Protein AF-A0A6C1U1T9-F1 (afdb_monomer_lite)

Structure (mmCIF, N/CA/C/O backbone):
data_AF-A0A6C1U1T9-F1
#
_entry.id   AF-A0A6C1U1T9-F1
#
loop_
_atom_site.group_PDB
_atom_site.id
_atom_site.type_symbol
_atom_site.label_atom_id
_atom_site.label_alt_id
_atom_site.label_comp_id
_atom_site.label_asym_id
_atom_site.label_entity_id
_atom_site.label_seq_id
_atom_site.pdbx_PDB_ins_code
_atom_site.Cartn_x
_atom_site.Cartn_y
_atom_site.Cartn_z
_atom_site.occupancy
_atom_site.B_iso_or_equiv
_atom_site.auth_seq_id
_atom_site.auth_comp_id
_atom_site.auth_asym_id
_atom_site.auth_atom_id
_atom_site.pdbx_PDB_model_num
ATOM 1 N N . MET A 1 1 ? 7.821 -16.497 -19.665 1.00 29.67 1 MET A N 1
ATOM 2 C CA . MET A 1 1 ? 7.344 -15.246 -20.289 1.00 29.67 1 MET A CA 1
ATOM 3 C C . MET A 1 1 ? 7.229 -14.218 -19.178 1.00 29.67 1 MET A C 1
ATOM 5 O O . MET A 1 1 ? 6.329 -14.334 -18.359 1.00 29.67 1 MET A O 1
ATOM 9 N N . ASN A 1 2 ? 8.198 -13.306 -19.062 1.00 34.34 2 ASN A N 1
ATOM 10 C CA . ASN A 1 2 ? 8.168 -12.255 -18.043 1.00 34.34 2 ASN A CA 1
ATOM 11 C C . ASN A 1 2 ? 7.200 -11.176 -18.521 1.00 34.34 2 ASN A C 1
ATOM 13 O O . ASN A 1 2 ? 7.616 -10.221 -19.170 1.00 34.34 2 ASN A O 1
ATOM 17 N N . SER A 1 3 ? 5.905 -11.368 -18.269 1.00 43.03 3 SER A N 1
ATOM 18 C CA . SER A 1 3 ? 4.937 -10.284 -18.389 1.00 43.03 3 SER A CA 1
ATOM 19 C C . SER A 1 3 ? 5.445 -9.150 -17.511 1.00 43.03 3 SER A C 1
ATOM 21 O O . SER A 1 3 ? 5.634 -9.347 -16.308 1.00 43.03 3 SER A O 1
ATOM 23 N N . SER A 1 4 ? 5.744 -8.005 -18.118 1.00 54.88 4 SER A N 1
ATOM 24 C CA . SER A 1 4 ? 6.143 -6.781 -17.432 1.00 54.88 4 SER A CA 1
ATOM 25 C C . SER A 1 4 ? 4.980 -6.320 -16.554 1.00 54.88 4 SER A C 1
ATOM 27 O O . SER A 1 4 ? 4.202 -5.459 -16.949 1.00 54.88 4 SER A O 1
ATOM 29 N N . ASN A 1 5 ? 4.795 -6.961 -15.399 1.00 69.19 5 ASN A N 1
ATOM 30 C CA . ASN A 1 5 ? 3.745 -6.609 -14.459 1.00 69.19 5 ASN A CA 1
ATOM 31 C C . ASN A 1 5 ? 4.050 -5.202 -13.967 1.00 69.19 5 ASN A C 1
ATOM 33 O O . ASN A 1 5 ? 5.050 -4.987 -13.283 1.00 69.19 5 ASN A O 1
ATOM 37 N N . ILE A 1 6 ? 3.195 -4.260 -14.352 1.00 80.56 6 ILE A N 1
ATOM 38 C CA . ILE A 1 6 ? 3.263 -2.897 -13.857 1.00 80.56 6 ILE A CA 1
ATOM 39 C C . ILE A 1 6 ? 2.672 -2.920 -12.449 1.00 80.56 6 ILE A C 1
ATOM 41 O O . ILE A 1 6 ? 1.489 -3.227 -12.262 1.00 80.56 6 ILE A O 1
ATOM 45 N N . ILE A 1 7 ? 3.529 -2.666 -11.464 1.00 80.56 7 ILE A N 1
ATOM 46 C CA . ILE A 1 7 ? 3.191 -2.699 -10.042 1.00 80.56 7 ILE A CA 1
ATOM 47 C C . ILE A 1 7 ? 3.392 -1.306 -9.467 1.00 80.56 7 ILE A C 1
ATOM 49 O O . ILE A 1 7 ? 4.393 -0.651 -9.763 1.00 80.56 7 ILE A O 1
ATOM 53 N N . ALA A 1 8 ? 2.459 -0.881 -8.621 1.00 85.50 8 ALA A N 1
ATOM 54 C CA . ALA A 1 8 ? 2.629 0.309 -7.804 1.00 85.50 8 ALA A CA 1
ATOM 55 C C . ALA A 1 8 ? 3.029 -0.062 -6.370 1.00 85.50 8 ALA A C 1
ATOM 57 O O . ALA A 1 8 ? 2.406 -0.926 -5.757 1.00 85.50 8 ALA A O 1
ATOM 58 N N . GLY A 1 9 ? 4.055 0.589 -5.833 1.00 84.19 9 GLY A N 1
ATOM 59 C CA . GLY A 1 9 ? 4.328 0.657 -4.402 1.00 84.19 9 GLY A CA 1
ATOM 60 C C . GLY A 1 9 ? 3.728 1.940 -3.838 1.00 84.19 9 GLY A C 1
ATOM 61 O O . GLY A 1 9 ? 3.882 2.997 -4.445 1.00 84.19 9 GLY A O 1
ATOM 62 N N . ILE A 1 10 ? 3.033 1.850 -2.710 1.00 83.94 10 ILE A N 1
ATOM 63 C CA . ILE A 1 10 ? 2.474 2.997 -1.999 1.00 83.94 10 ILE A CA 1
ATOM 64 C C . ILE A 1 10 ? 3.074 3.013 -0.599 1.00 83.94 10 ILE A C 1
ATOM 66 O O . ILE A 1 10 ? 2.788 2.119 0.206 1.00 83.94 10 ILE A O 1
ATOM 70 N N . ASP A 1 11 ? 3.874 4.035 -0.312 1.00 81.88 11 ASP A N 1
ATOM 71 C CA . ASP A 1 11 ? 4.209 4.371 1.066 1.00 81.88 11 ASP A CA 1
ATOM 72 C C . ASP A 1 11 ? 3.078 5.222 1.648 1.00 81.88 11 ASP A C 1
ATOM 74 O O . ASP A 1 11 ? 2.583 6.173 1.034 1.00 81.88 11 ASP A O 1
ATOM 78 N N . VAL A 1 12 ? 2.598 4.811 2.817 1.00 79.50 12 VAL A N 1
ATOM 79 C CA . VAL A 1 12 ? 1.421 5.398 3.446 1.00 79.50 12 VAL A CA 1
ATOM 80 C C . VAL A 1 12 ? 1.860 6.177 4.666 1.00 79.50 12 VAL A C 1
ATOM 82 O O . VAL A 1 12 ? 2.330 5.612 5.650 1.00 79.50 12 VAL A O 1
ATOM 85 N N . SER A 1 13 ? 1.598 7.476 4.667 1.00 78.69 13 SER A N 1
ATOM 86 C CA . SER A 1 13 ? 1.743 8.317 5.847 1.00 78.69 13 SER A CA 1
ATOM 87 C C . SER A 1 13 ? 0.382 8.834 6.322 1.00 78.69 13 SER A C 1
ATOM 89 O O . SER A 1 13 ? -0.663 8.640 5.693 1.00 78.69 13 SER A O 1
ATOM 91 N N . LYS A 1 14 ? 0.377 9.514 7.474 1.00 76.94 14 LYS A N 1
ATOM 92 C CA . LYS A 1 14 ? -0.850 10.066 8.064 1.00 76.94 14 LYS A CA 1
ATOM 93 C C . LYS A 1 14 ? -1.581 11.028 7.117 1.00 76.94 14 LYS A C 1
ATOM 95 O O . LYS A 1 14 ? -2.803 11.079 7.154 1.00 76.94 14 LYS A O 1
ATOM 100 N N . SER A 1 15 ? -0.849 11.805 6.319 1.00 80.25 15 SER A N 1
ATOM 101 C CA . SER A 1 15 ? -1.418 12.842 5.448 1.00 80.25 15 SER A CA 1
ATOM 102 C C . SER A 1 15 ? -1.136 12.639 3.963 1.00 80.25 15 SER A C 1
ATOM 104 O O . SER A 1 15 ? -1.791 13.286 3.152 1.00 80.25 15 SER A O 1
ATOM 106 N N . LYS A 1 16 ? -0.197 11.764 3.592 1.00 84.25 16 LYS A N 1
ATOM 107 C CA . LYS A 1 16 ? 0.254 11.591 2.207 1.00 84.25 16 LYS A CA 1
ATOM 108 C C . LYS A 1 16 ? 0.353 10.123 1.811 1.00 84.25 16 LYS A C 1
ATOM 110 O O . LYS A 1 16 ? 0.611 9.268 2.659 1.00 84.25 16 LYS A O 1
ATOM 115 N N . LEU A 1 17 ? 0.152 9.875 0.527 1.00 83.44 17 LEU A N 1
ATOM 116 C CA . LEU A 1 17 ? 0.320 8.599 -0.149 1.00 83.44 17 LEU A CA 1
ATOM 117 C C . LEU A 1 17 ? 1.353 8.802 -1.257 1.00 83.44 17 LEU A C 1
ATOM 119 O O . LEU A 1 17 ? 1.080 9.489 -2.242 1.00 83.44 17 LEU A O 1
ATOM 123 N N . ASP A 1 18 ? 2.535 8.228 -1.075 1.00 85.50 18 ASP A N 1
ATOM 124 C CA . ASP A 1 18 ? 3.651 8.340 -2.008 1.00 85.50 18 ASP A CA 1
ATOM 125 C C . ASP A 1 18 ? 3.628 7.118 -2.934 1.00 85.50 18 ASP A C 1
ATOM 127 O O . ASP A 1 18 ? 3.873 5.988 -2.510 1.00 85.50 18 ASP A O 1
ATOM 131 N N . ILE A 1 19 ? 3.254 7.332 -4.198 1.00 87.31 19 ILE A N 1
ATOM 132 C CA . ILE A 1 19 ? 2.999 6.262 -5.167 1.00 87.31 19 ILE A CA 1
ATOM 133 C C . ILE A 1 19 ? 4.143 6.180 -6.167 1.00 87.31 19 ILE A C 1
ATOM 135 O O . ILE A 1 19 ? 4.416 7.126 -6.907 1.00 87.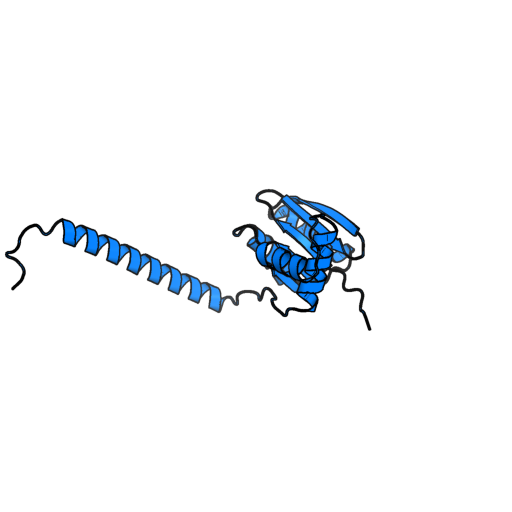31 19 ILE A O 1
ATOM 139 N N . HIS A 1 20 ? 4.752 5.004 -6.245 1.00 85.56 20 HIS A N 1
ATOM 140 C CA . HIS A 1 20 ? 5.825 4.671 -7.170 1.00 85.56 20 HIS A CA 1
ATOM 141 C C . HIS A 1 20 ? 5.384 3.555 -8.113 1.00 85.56 20 HIS A C 1
ATOM 143 O O . HIS A 1 20 ? 4.987 2.486 -7.661 1.00 85.56 20 HIS A O 1
ATOM 149 N N . ILE A 1 21 ? 5.492 3.764 -9.424 1.00 85.00 21 ILE A N 1
ATOM 150 C CA . ILE A 1 21 ? 5.126 2.774 -10.441 1.00 85.00 21 ILE A CA 1
ATOM 151 C C . ILE A 1 21 ? 6.384 2.193 -11.080 1.00 85.00 21 ILE A C 1
ATOM 153 O O . ILE A 1 21 ? 7.216 2.912 -11.633 1.00 85.00 21 ILE A O 1
ATOM 157 N N . HIS A 1 22 ? 6.487 0.868 -11.073 1.00 79.00 22 HIS A N 1
ATOM 158 C CA . HIS A 1 22 ? 7.570 0.114 -11.694 1.00 79.00 22 HIS A CA 1
ATOM 159 C C . HIS A 1 22 ? 6.999 -0.799 -12.798 1.00 79.00 22 HIS A C 1
ATOM 161 O O . HIS A 1 22 ? 5.935 -1.381 -12.585 1.00 79.00 22 HIS A O 1
ATOM 167 N N . PRO A 1 23 ? 7.637 -0.942 -13.981 1.00 74.00 23 PRO A N 1
ATOM 168 C CA . PRO A 1 23 ? 8.970 -0.474 -14.376 1.00 74.00 23 PRO A CA 1
ATOM 169 C C . PRO A 1 23 ? 9.074 0.987 -14.831 1.00 74.00 23 PRO A C 1
ATOM 171 O O . PRO A 1 23 ? 10.174 1.450 -15.098 1.00 74.00 23 PRO A O 1
ATOM 174 N N . LEU A 1 24 ? 7.957 1.710 -14.916 1.00 75.69 24 LEU A N 1
ATOM 175 C CA . LEU A 1 24 ? 7.881 3.018 -15.576 1.00 75.69 24 LEU A CA 1
ATOM 176 C C . LEU A 1 24 ? 8.608 4.165 -14.841 1.00 75.69 24 LEU A C 1
ATOM 178 O O . LEU A 1 24 ? 8.649 5.269 -15.372 1.00 75.69 24 LEU A O 1
ATOM 182 N N . GLU A 1 25 ? 9.126 3.938 -13.630 1.00 73.94 25 GLU A N 1
ATOM 183 C CA . GLU A 1 25 ? 9.761 4.940 -12.751 1.00 73.94 25 GLU A CA 1
ATOM 184 C C . GLU A 1 25 ? 8.918 6.215 -12.537 1.00 73.94 25 GLU A C 1
ATOM 186 O O . GLU A 1 25 ? 9.451 7.291 -12.268 1.00 73.94 25 GLU A O 1
ATOM 191 N N . HIS A 1 26 ? 7.588 6.104 -12.629 1.00 82.38 26 HIS A N 1
ATOM 192 C CA . HIS A 1 26 ? 6.698 7.225 -12.330 1.00 82.38 26 HIS A CA 1
ATOM 193 C C . HIS A 1 26 ? 6.517 7.356 -10.825 1.00 82.38 26 HIS A C 1
ATOM 195 O O . HIS A 1 26 ? 6.361 6.362 -10.114 1.00 82.38 26 HIS A O 1
ATOM 201 N N . TYR A 1 27 ? 6.508 8.597 -10.359 1.00 84.38 27 TYR A N 1
ATOM 202 C CA . TYR A 1 27 ? 6.334 8.938 -8.960 1.00 84.38 27 TYR A CA 1
ATOM 203 C C . TYR A 1 27 ? 5.324 10.066 -8.828 1.00 84.38 27 TYR A C 1
ATOM 205 O O . TYR A 1 27 ? 5.428 11.078 -9.528 1.00 84.38 27 TYR A O 1
ATOM 213 N N . LYS A 1 28 ? 4.353 9.899 -7.931 1.00 86.00 28 LYS A N 1
ATOM 214 C CA . LYS A 1 28 ? 3.395 10.950 -7.606 1.00 86.00 28 LYS A CA 1
ATOM 215 C C . LYS A 1 28 ? 2.948 10.838 -6.155 1.00 86.00 28 LYS A C 1
ATOM 217 O O . LYS A 1 28 ? 2.718 9.745 -5.647 1.00 86.00 28 LYS A O 1
ATOM 222 N N . ILE A 1 29 ? 2.811 11.993 -5.517 1.00 87.06 29 ILE A N 1
ATOM 223 C CA . ILE A 1 29 ? 2.347 12.124 -4.139 1.00 87.06 29 ILE A CA 1
ATOM 224 C C . ILE A 1 29 ? 0.897 12.587 -4.169 1.00 87.06 29 ILE A C 1
ATOM 226 O O . ILE A 1 29 ? 0.569 13.542 -4.875 1.00 87.06 29 ILE A O 1
ATOM 230 N N . PHE A 1 30 ? 0.057 11.936 -3.378 1.00 87.38 30 PHE A N 1
ATOM 231 C CA . PHE A 1 30 ? -1.343 12.291 -3.175 1.00 87.38 30 PHE A CA 1
ATOM 232 C C . PHE A 1 30 ? -1.622 12.530 -1.694 1.00 87.38 30 PHE A C 1
ATOM 234 O O . PHE A 1 30 ? -0.854 12.105 -0.830 1.00 87.38 30 PHE A O 1
ATOM 241 N N . GLU A 1 31 ? -2.727 13.198 -1.373 1.00 85.88 31 GLU A N 1
ATOM 242 C CA . GLU A 1 31 ? -3.173 13.296 0.014 1.00 85.88 31 GLU A CA 1
ATOM 243 C C . GLU A 1 31 ? -3.871 12.004 0.456 1.00 85.88 31 GLU A C 1
ATOM 245 O O . GLU A 1 31 ? -4.551 11.336 -0.321 1.00 85.88 31 GLU A O 1
ATOM 250 N N . ASN A 1 32 ? -3.734 11.646 1.733 1.00 81.38 32 ASN A N 1
ATOM 251 C CA . ASN A 1 32 ? -4.439 10.502 2.315 1.00 81.38 32 ASN A CA 1
ATOM 252 C C . ASN A 1 32 ? -5.869 10.893 2.732 1.00 81.38 32 ASN A C 1
ATOM 254 O O . ASN A 1 32 ? -6.212 10.911 3.916 1.00 81.38 32 ASN A O 1
ATOM 258 N N . ASN A 1 33 ? -6.692 11.281 1.758 1.00 79.19 33 ASN A N 1
ATOM 259 C CA . ASN A 1 33 ? -8.087 11.668 1.955 1.00 79.19 33 ASN A CA 1
ATOM 260 C C . ASN A 1 33 ? -8.992 10.981 0.913 1.00 79.19 33 ASN A C 1
ATOM 262 O O . ASN A 1 33 ? -8.514 10.463 -0.090 1.00 79.19 33 ASN A O 1
ATOM 266 N N . VAL A 1 34 ? -10.308 10.963 1.148 1.00 75.19 34 VAL A N 1
ATOM 267 C CA . VAL A 1 34 ? -11.264 10.269 0.260 1.00 75.19 34 VAL A CA 1
ATOM 268 C C . VAL A 1 34 ? -11.301 10.886 -1.143 1.00 75.19 34 VAL A C 1
ATOM 270 O O . VAL A 1 34 ? -11.440 10.156 -2.114 1.00 75.19 34 VAL A O 1
ATOM 273 N N . GLN A 1 35 ? -11.134 12.206 -1.259 1.00 79.88 35 GLN A N 1
ATOM 274 C CA . GLN A 1 35 ? -11.190 12.924 -2.540 1.00 79.88 35 GLN A CA 1
ATOM 275 C C . GLN A 1 35 ? -10.018 12.563 -3.459 1.00 79.88 35 GLN A C 1
ATOM 277 O O . GLN A 1 35 ? -10.189 12.425 -4.663 1.00 79.88 35 GLN A O 1
ATOM 282 N N . SER A 1 36 ? -8.837 12.349 -2.883 1.00 83.12 36 SER A N 1
ATOM 283 C CA . SER A 1 36 ? -7.617 12.031 -3.625 1.00 83.12 36 SER A CA 1
ATOM 284 C C . SER A 1 36 ? -7.578 10.572 -4.081 1.00 83.12 36 SER A C 1
ATOM 286 O O . SER A 1 36 ? -6.763 10.223 -4.928 1.00 83.12 36 SER A O 1
ATOM 288 N N . ILE A 1 37 ? -8.442 9.699 -3.548 1.00 82.56 37 ILE A N 1
ATOM 289 C CA . ILE A 1 37 ? -8.467 8.281 -3.931 1.00 82.56 37 ILE A CA 1
ATOM 290 C C . ILE A 1 37 ? -8.934 8.094 -5.373 1.00 82.56 37 ILE A C 1
ATOM 292 O O . ILE A 1 37 ? -8.377 7.246 -6.069 1.00 82.56 37 ILE A O 1
ATOM 296 N N . ASP A 1 38 ? -9.892 8.890 -5.842 1.00 85.50 38 ASP A N 1
ATOM 297 C CA . ASP A 1 38 ? -10.332 8.828 -7.239 1.00 85.50 38 ASP A CA 1
ATOM 298 C C . ASP A 1 38 ? -9.190 9.229 -8.187 1.00 85.50 38 ASP A C 1
ATOM 300 O O . ASP A 1 38 ? -8.918 8.534 -9.166 1.00 85.50 38 ASP A O 1
ATOM 304 N N . GLU A 1 39 ? -8.414 10.257 -7.827 1.00 87.75 39 GLU A N 1
ATOM 305 C CA . GLU A 1 39 ? -7.226 10.653 -8.592 1.00 87.75 39 GLU A CA 1
ATOM 306 C C . GLU A 1 39 ? -6.138 9.568 -8.599 1.00 87.75 39 GLU A C 1
ATOM 308 O O . GLU A 1 39 ? -5.440 9.383 -9.600 1.00 87.75 39 GLU A O 1
ATOM 313 N N . ILE A 1 40 ? -5.991 8.832 -7.492 1.00 87.44 40 ILE A N 1
ATOM 314 C CA . ILE A 1 40 ? -5.084 7.684 -7.401 1.00 87.44 40 ILE A CA 1
ATOM 315 C C . ILE A 1 40 ? -5.557 6.563 -8.329 1.00 87.44 40 ILE A C 1
ATOM 317 O O . ILE A 1 40 ? -4.743 5.991 -9.052 1.00 87.44 40 ILE A O 1
ATOM 321 N N . LEU A 1 41 ? -6.854 6.247 -8.338 1.00 87.69 41 LEU A N 1
ATOM 322 C CA . LEU A 1 41 ? -7.420 5.221 -9.217 1.00 87.69 41 LEU A CA 1
ATOM 323 C C . LEU A 1 41 ? -7.171 5.557 -10.688 1.00 87.69 41 LEU A C 1
ATOM 325 O O . LEU A 1 41 ? -6.719 4.692 -11.442 1.00 87.69 41 LEU A O 1
ATOM 329 N N . ASP A 1 42 ? -7.408 6.807 -11.078 1.00 89.06 42 ASP A N 1
ATOM 330 C CA . ASP A 1 42 ? -7.177 7.272 -12.443 1.00 89.06 42 ASP A CA 1
ATOM 331 C C . ASP A 1 42 ? -5.693 7.235 -12.808 1.00 89.06 42 ASP A C 1
ATOM 333 O O . ASP A 1 42 ? -5.336 6.755 -13.884 1.00 89.06 42 ASP A O 1
ATOM 337 N N . PHE A 1 43 ? -4.810 7.645 -11.895 1.00 88.94 43 PHE A N 1
ATOM 338 C CA . PHE A 1 43 ? -3.363 7.558 -12.091 1.00 88.94 43 PHE A CA 1
ATOM 339 C C . PHE A 1 43 ? -2.891 6.110 -12.285 1.00 88.94 43 PHE A C 1
ATOM 341 O O . PHE A 1 43 ? -2.127 5.816 -13.204 1.00 88.94 43 PHE A O 1
ATOM 348 N N . LEU A 1 44 ? -3.380 5.175 -11.470 1.00 88.50 44 LEU A N 1
ATOM 349 C CA . LEU A 1 44 ? -3.029 3.759 -11.585 1.00 88.50 44 LEU A CA 1
ATOM 350 C C . LEU A 1 44 ? -3.573 3.132 -12.879 1.00 88.50 44 LEU A C 1
ATOM 352 O O . LEU A 1 44 ? -2.864 2.359 -13.528 1.00 88.50 44 LEU A O 1
ATOM 356 N N . ARG A 1 45 ? -4.798 3.490 -13.290 1.00 88.56 45 ARG A N 1
ATOM 357 C CA . ARG A 1 45 ? -5.401 3.039 -14.557 1.00 88.56 45 ARG A CA 1
ATOM 358 C C . ARG A 1 45 ? -4.666 3.595 -15.769 1.00 88.56 45 ARG A C 1
ATOM 360 O O . ARG A 1 45 ? -4.386 2.839 -16.694 1.00 88.56 45 ARG A O 1
ATOM 367 N N . LEU A 1 4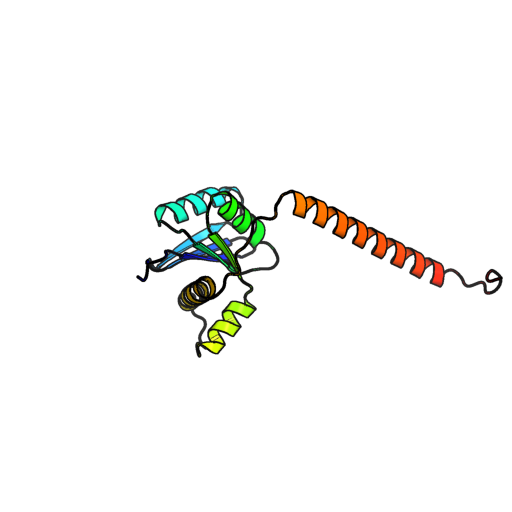6 ? -4.301 4.878 -15.742 1.00 89.12 46 LEU A N 1
ATOM 368 C CA . LEU A 1 46 ? -3.546 5.540 -16.808 1.00 89.12 46 LEU A CA 1
ATOM 369 C C . LEU A 1 46 ? -2.235 4.805 -17.113 1.00 89.12 46 LEU A C 1
ATOM 371 O O . LEU A 1 46 ? -1.833 4.683 -18.268 1.00 89.12 46 LEU A O 1
ATOM 375 N N . HIS A 1 47 ? -1.589 4.277 -16.074 1.00 85.94 47 HIS A N 1
ATOM 376 C CA . HIS A 1 47 ? -0.334 3.543 -16.184 1.00 85.94 47 HIS A CA 1
ATOM 377 C C . HIS A 1 47 ? -0.505 2.019 -16.295 1.00 85.94 47 HIS A C 1
ATOM 379 O O . HIS A 1 47 ? 0.491 1.302 -16.236 1.00 85.94 47 HIS A O 1
ATOM 385 N N . ASN A 1 48 ? -1.729 1.511 -16.491 1.00 84.94 48 ASN A N 1
ATOM 386 C CA . ASN A 1 48 ? -2.042 0.079 -16.599 1.00 84.94 48 ASN A CA 1
ATOM 387 C C . ASN A 1 48 ? -1.515 -0.761 -15.418 1.00 84.94 48 ASN A C 1
ATOM 389 O O . ASN A 1 48 ? -1.076 -1.903 -15.587 1.00 84.94 48 ASN A O 1
ATOM 393 N N . VAL A 1 49 ? -1.539 -0.195 -14.210 1.00 85.25 49 VAL A N 1
ATOM 394 C CA . VAL A 1 49 ? -1.150 -0.910 -12.993 1.00 85.25 49 VAL A CA 1
ATOM 395 C C . VAL A 1 49 ? -2.191 -1.983 -12.687 1.00 85.25 49 VAL A C 1
ATOM 397 O O . VAL A 1 49 ? -3.387 -1.713 -12.674 1.00 85.25 49 VAL A O 1
ATOM 400 N N . THR A 1 50 ? -1.738 -3.201 -12.395 1.00 79.88 50 THR A N 1
ATOM 401 C CA . THR A 1 50 ? -2.629 -4.323 -12.025 1.00 79.88 50 THR A CA 1
ATOM 402 C C . THR A 1 50 ? -2.451 -4.768 -10.578 1.00 79.88 50 THR A C 1
ATOM 404 O O . THR A 1 50 ? -3.399 -5.246 -9.953 1.00 79.88 50 THR A O 1
ATOM 407 N N . LYS A 1 51 ? -1.249 -4.572 -10.025 1.00 83.19 51 LYS A N 1
ATOM 408 C CA . LYS A 1 51 ? -0.890 -4.959 -8.659 1.00 83.19 51 LYS A CA 1
ATOM 409 C C . LYS A 1 51 ? -0.411 -3.754 -7.869 1.00 83.19 51 LYS A C 1
ATOM 411 O O . LYS A 1 51 ? 0.347 -2.934 -8.386 1.00 83.19 51 LYS A O 1
ATOM 416 N N . VAL A 1 52 ? -0.804 -3.679 -6.605 1.00 84.38 52 VAL A N 1
ATOM 417 C CA . VAL A 1 52 ? -0.427 -2.592 -5.703 1.00 84.38 52 VAL A CA 1
ATOM 418 C C . VAL A 1 52 ? 0.080 -3.160 -4.384 1.00 84.38 52 VAL A C 1
ATOM 420 O O . VAL A 1 52 ? -0.626 -3.911 -3.718 1.00 84.38 52 VAL A O 1
ATOM 423 N N . GLY A 1 53 ? 1.298 -2.795 -3.997 1.00 83.56 53 GLY A N 1
ATOM 424 C CA . GLY A 1 53 ? 1.854 -3.042 -2.672 1.00 83.56 53 GLY A CA 1
ATOM 425 C C . GLY A 1 53 ? 1.735 -1.797 -1.800 1.00 83.56 53 GLY A C 1
ATOM 426 O O . GLY A 1 53 ? 2.202 -0.741 -2.201 1.00 83.56 53 GLY A O 1
ATOM 427 N N . LEU A 1 54 ? 1.141 -1.910 -0.617 1.00 81.56 54 LEU A N 1
ATOM 428 C CA . LEU A 1 54 ? 1.095 -0.860 0.395 1.00 81.56 54 LEU A CA 1
ATOM 429 C C . LEU A 1 54 ? 1.964 -1.263 1.581 1.00 81.56 54 LEU A C 1
ATOM 431 O O . LEU A 1 54 ? 1.822 -2.370 2.110 1.00 81.56 54 LEU A O 1
ATOM 435 N N . GLU A 1 55 ? 2.823 -0.359 2.032 1.00 78.19 55 GLU A N 1
ATOM 436 C CA . GLU A 1 55 ? 3.557 -0.553 3.276 1.00 78.19 55 GLU A CA 1
ATOM 437 C C . GLU A 1 55 ? 2.648 -0.245 4.477 1.00 78.19 55 GLU A C 1
ATOM 439 O O . GLU A 1 55 ? 2.002 0.799 4.557 1.00 78.19 55 GLU A O 1
ATOM 444 N N . ALA A 1 56 ? 2.533 -1.196 5.408 1.00 70.25 56 ALA A N 1
ATOM 445 C CA . ALA A 1 56 ? 1.626 -1.073 6.543 1.00 70.25 56 ALA A CA 1
ATOM 446 C C . ALA A 1 56 ? 2.155 -0.065 7.578 1.00 70.25 56 ALA A C 1
ATOM 448 O O . ALA A 1 56 ? 3.138 -0.342 8.272 1.00 70.25 56 ALA A O 1
ATOM 449 N N . THR A 1 57 ? 1.442 1.046 7.774 1.00 69.19 57 THR A N 1
ATOM 450 C CA . THR A 1 57 ? 1.767 2.096 8.755 1.00 69.19 57 THR A CA 1
ATOM 451 C C . THR A 1 57 ? 0.657 2.268 9.788 1.00 69.19 57 THR A C 1
ATOM 453 O O . THR A 1 57 ? 0.088 3.335 9.998 1.00 69.19 57 THR A O 1
ATOM 456 N N . GLY A 1 58 ? 0.359 1.193 10.517 1.00 66.56 58 GLY A N 1
ATOM 457 C CA . GLY A 1 58 ? -0.476 1.278 11.720 1.00 66.56 58 GLY A CA 1
ATOM 458 C C . GLY A 1 58 ? -1.968 1.536 11.470 1.00 66.56 58 GLY A C 1
ATOM 459 O O . GLY A 1 58 ? -2.685 1.859 12.416 1.00 66.56 58 GLY A O 1
ATOM 460 N N . GLY A 1 59 ? -2.463 1.348 10.245 1.00 72.69 59 GLY A N 1
ATOM 461 C CA . GLY A 1 59 ? -3.887 1.357 9.910 1.00 72.69 59 GLY A CA 1
ATOM 462 C C . GLY A 1 59 ? -4.325 2.450 8.938 1.00 72.69 59 GLY A C 1
ATOM 463 O O . GLY A 1 59 ? -5.473 2.395 8.491 1.00 72.69 59 GLY A O 1
ATOM 464 N N . TYR A 1 60 ? -3.454 3.402 8.592 1.00 75.19 60 TYR A N 1
ATOM 465 C CA . TYR A 1 60 ? -3.735 4.436 7.586 1.00 75.19 60 TYR A CA 1
ATOM 466 C C . TYR A 1 60 ? -3.868 3.851 6.175 1.00 75.19 60 TYR A C 1
ATOM 468 O O . TYR A 1 60 ? -4.571 4.404 5.335 1.00 75.19 60 TYR A O 1
ATOM 476 N N . GLU A 1 61 ? -3.261 2.690 5.936 1.00 76.44 61 GLU A N 1
ATOM 477 C CA . GLU A 1 61 ? -3.283 1.981 4.660 1.00 76.44 61 GLU A CA 1
ATOM 478 C C . GLU A 1 61 ? -4.653 1.385 4.320 1.00 76.44 61 GLU A C 1
ATOM 480 O O . GLU A 1 61 ? -4.931 1.096 3.160 1.00 76.44 61 GLU A O 1
ATOM 485 N N . LYS A 1 62 ? -5.535 1.208 5.315 1.00 78.88 62 LYS A N 1
ATOM 486 C CA . LYS A 1 62 ? -6.800 0.477 5.150 1.00 78.88 62 LYS A CA 1
ATOM 487 C C . LYS A 1 62 ? -7.719 1.125 4.124 1.00 78.88 62 LYS A C 1
ATOM 489 O O . LYS A 1 62 ? -8.245 0.420 3.271 1.00 78.88 62 LYS A O 1
ATOM 494 N N . LEU A 1 63 ? -7.926 2.440 4.211 1.00 80.06 63 LEU A N 1
ATOM 495 C CA . LEU A 1 63 ? -8.849 3.148 3.322 1.00 80.06 63 LEU A CA 1
ATOM 496 C C . LEU A 1 63 ? -8.417 2.998 1.855 1.00 80.06 63 LEU A C 1
ATOM 498 O O . LEU A 1 63 ? -9.219 2.593 1.014 1.00 80.06 63 LEU A O 1
ATOM 502 N N . CYS A 1 64 ? -7.136 3.248 1.579 1.00 81.44 64 CYS A N 1
ATOM 503 C CA . CYS A 1 64 ? -6.553 3.087 0.252 1.00 81.44 64 CYS A CA 1
ATOM 504 C C . CYS A 1 64 ? -6.622 1.620 -0.206 1.00 81.44 64 CYS A C 1
ATOM 506 O O . CYS A 1 64 ? -7.185 1.324 -1.259 1.00 81.44 64 CYS A O 1
ATOM 508 N N . ALA A 1 65 ? -6.169 0.681 0.631 1.00 82.69 65 ALA A N 1
ATOM 509 C CA . ALA A 1 65 ? -6.151 -0.742 0.306 1.00 82.69 65 ALA A CA 1
ATOM 510 C C . ALA A 1 65 ? -7.545 -1.298 -0.030 1.00 82.69 65 ALA A C 1
ATOM 512 O O . ALA A 1 65 ? -7.703 -1.980 -1.041 1.00 82.69 65 ALA A O 1
ATOM 513 N N . TYR A 1 66 ? -8.570 -0.998 0.776 1.00 81.31 66 TYR A N 1
ATOM 514 C CA . TYR A 1 66 ? -9.932 -1.475 0.515 1.00 81.31 66 TYR A CA 1
ATOM 515 C C . TYR A 1 66 ? -10.545 -0.842 -0.731 1.00 81.31 66 TYR A C 1
ATOM 517 O O . TYR A 1 66 ? -11.271 -1.524 -1.458 1.00 81.31 66 TYR A O 1
ATOM 525 N N . THR A 1 67 ? -10.257 0.432 -0.999 1.00 82.56 67 THR A N 1
ATOM 526 C CA . THR A 1 67 ? -10.827 1.118 -2.164 1.00 82.56 67 THR A CA 1
ATOM 527 C C . THR A 1 67 ? -10.213 0.611 -3.464 1.00 82.56 67 THR A C 1
ATOM 529 O O . THR A 1 67 ? -10.944 0.310 -4.407 1.00 82.56 67 THR A O 1
ATOM 532 N N . LEU A 1 68 ? -8.892 0.416 -3.492 1.00 84.12 68 LEU A N 1
ATOM 533 C CA . LEU A 1 68 ? -8.189 -0.203 -4.618 1.00 84.12 68 LEU A CA 1
ATOM 534 C C . LEU A 1 68 ? -8.696 -1.626 -4.879 1.00 84.12 68 LEU A C 1
ATOM 536 O O . LEU A 1 68 ? -9.027 -1.983 -6.006 1.00 84.12 68 LEU A O 1
ATOM 540 N N . LEU A 1 69 ? -8.849 -2.419 -3.822 1.00 82.31 69 LEU A N 1
ATOM 541 C CA . LEU A 1 69 ? -9.330 -3.793 -3.926 1.00 82.31 69 LEU A CA 1
ATOM 542 C C . LEU A 1 69 ? -10.773 -3.873 -4.443 1.00 82.31 69 LEU A C 1
ATOM 544 O O . LEU A 1 69 ? -11.093 -4.731 -5.262 1.00 82.31 69 LEU A O 1
ATOM 548 N N . SER A 1 70 ? -11.634 -2.945 -4.014 1.00 80.94 70 SER A N 1
ATOM 549 C CA . SER A 1 70 ? -13.022 -2.842 -4.492 1.00 80.94 70 SER A CA 1
ATOM 550 C C . SER A 1 70 ? -13.112 -2.398 -5.956 1.00 80.94 70 SER A C 1
ATOM 552 O O . SER A 1 70 ? -14.088 -2.710 -6.630 1.00 80.94 70 SER A O 1
ATOM 554 N N . ASN A 1 71 ? -12.084 -1.712 -6.461 1.00 82.88 71 ASN A N 1
ATOM 555 C CA . ASN A 1 71 ? -11.965 -1.281 -7.855 1.00 82.88 71 ASN A CA 1
ATOM 556 C C . ASN A 1 71 ? -11.236 -2.297 -8.755 1.00 82.88 71 ASN A C 1
ATOM 558 O O . ASN A 1 71 ? -10.918 -1.974 -9.899 1.00 82.88 71 ASN A O 1
ATOM 562 N N . GLY A 1 72 ? -10.987 -3.515 -8.260 1.00 80.06 72 GLY A N 1
ATOM 563 C CA . GLY A 1 72 ? -10.455 -4.626 -9.054 1.00 80.06 72 GLY A CA 1
ATOM 564 C C . GLY A 1 72 ? -8.930 -4.725 -9.111 1.00 80.06 72 GLY A C 1
ATOM 565 O O . GLY A 1 72 ? -8.415 -5.538 -9.875 1.00 80.06 72 GLY A O 1
ATOM 566 N N . PHE A 1 73 ? -8.200 -3.942 -8.313 1.00 83.56 73 PHE A N 1
ATOM 567 C CA . PHE A 1 73 ? -6.745 -4.068 -8.213 1.00 83.56 73 PHE A CA 1
ATOM 568 C C . PHE A 1 73 ? -6.347 -5.233 -7.299 1.00 83.56 73 PHE A C 1
ATOM 570 O O . PHE A 1 73 ? -6.985 -5.485 -6.273 1.00 83.56 73 PHE A O 1
ATOM 577 N N . GLU A 1 74 ? -5.244 -5.915 -7.620 1.00 82.00 74 GLU A N 1
ATOM 578 C CA . GLU A 1 74 ? -4.634 -6.874 -6.697 1.00 82.00 74 GLU A CA 1
ATOM 579 C C . GLU A 1 74 ? -3.816 -6.123 -5.644 1.00 82.00 74 GLU A C 1
ATOM 581 O O . GLU A 1 74 ? -2.746 -5.588 -5.935 1.00 82.00 74 GLU A O 1
ATOM 586 N N . VAL A 1 75 ? -4.317 -6.076 -4.412 1.00 83.00 75 VAL A N 1
ATOM 587 C CA . VAL A 1 75 ? -3.710 -5.293 -3.330 1.00 83.00 75 VAL A CA 1
ATOM 588 C C . VAL A 1 75 ? -2.928 -6.189 -2.370 1.00 83.00 75 VAL A C 1
ATOM 590 O O . VAL A 1 75 ? -3.399 -7.252 -1.977 1.00 83.00 75 VAL A O 1
ATOM 593 N N . TYR A 1 76 ? -1.749 -5.743 -1.948 1.00 81.31 76 TYR A N 1
ATOM 594 C CA . TYR A 1 76 ? -0.857 -6.423 -1.013 1.00 81.31 76 TYR A CA 1
ATOM 595 C C . TYR A 1 76 ? -0.472 -5.443 0.093 1.00 81.31 76 TYR A C 1
ATOM 597 O O . TYR A 1 76 ? 0.118 -4.413 -0.190 1.00 81.31 76 TYR A O 1
ATOM 605 N N . VAL A 1 77 ? -0.788 -5.737 1.352 1.00 80.12 77 VAL A N 1
ATOM 606 C CA . VAL A 1 77 ? -0.371 -4.920 2.499 1.00 80.12 77 VAL A CA 1
ATOM 607 C C . VAL A 1 77 ? 0.792 -5.642 3.147 1.00 80.12 77 VAL A C 1
ATOM 609 O O . VAL A 1 77 ? 0.632 -6.728 3.706 1.00 80.12 77 VAL A O 1
ATOM 612 N N . ILE A 1 78 ? 1.972 -5.050 3.031 1.00 76.50 78 ILE A N 1
ATOM 613 C CA . ILE A 1 78 ? 3.229 -5.668 3.426 1.00 76.50 78 ILE A CA 1
ATOM 614 C C . ILE A 1 78 ? 3.740 -4.947 4.662 1.00 76.50 78 ILE A C 1
ATOM 616 O O . ILE A 1 78 ? 3.756 -3.722 4.744 1.00 76.50 78 ILE A O 1
ATOM 620 N N . GLN A 1 79 ? 4.158 -5.715 5.662 1.00 74.31 79 GLN A N 1
ATOM 621 C CA . GLN A 1 79 ? 4.749 -5.122 6.850 1.00 74.31 79 GLN A CA 1
ATOM 622 C C . GLN A 1 79 ? 6.162 -4.605 6.528 1.00 74.31 79 GLN A C 1
ATOM 624 O O . GLN A 1 79 ? 6.952 -5.375 5.976 1.00 74.31 79 GLN A O 1
ATOM 629 N N . PRO A 1 80 ? 6.533 -3.385 6.968 1.00 71.69 80 PRO A N 1
ATOM 630 C CA . PRO A 1 80 ? 7.873 -2.808 6.786 1.00 71.69 80 PRO A CA 1
ATOM 631 C C . PRO A 1 80 ? 9.018 -3.775 7.110 1.00 71.69 80 PRO A C 1
ATOM 633 O O . PRO A 1 80 ? 10.042 -3.855 6.428 1.00 71.69 80 PRO A O 1
ATOM 636 N N . ARG A 1 81 ? 8.837 -4.553 8.187 1.00 71.50 81 ARG A N 1
ATOM 637 C CA . ARG A 1 81 ? 9.812 -5.552 8.639 1.00 71.50 81 ARG A CA 1
ATOM 638 C C . ARG A 1 81 ? 10.060 -6.643 7.598 1.00 71.50 81 ARG A C 1
ATOM 640 O O . ARG A 1 81 ? 11.199 -7.046 7.427 1.00 71.50 81 ARG A O 1
ATOM 647 N N . TRP A 1 82 ? 9.028 -7.088 6.885 1.00 74.88 82 TRP A N 1
ATOM 648 C CA . TRP A 1 82 ? 9.135 -8.179 5.918 1.00 74.88 82 TRP A CA 1
ATOM 649 C C . TRP A 1 82 ? 9.857 -7.738 4.655 1.00 74.88 82 TRP A C 1
ATOM 651 O O . TRP A 1 82 ? 10.723 -8.467 4.181 1.00 74.88 82 TRP A O 1
ATOM 661 N N . VAL A 1 83 ? 9.576 -6.524 4.168 1.00 72.12 83 VAL A N 1
ATOM 662 C CA . VAL A 1 83 ? 10.334 -5.922 3.060 1.00 72.12 83 VAL A CA 1
ATOM 663 C C . VAL A 1 83 ? 11.814 -5.833 3.439 1.00 72.12 83 VAL A C 1
ATOM 665 O O . VAL A 1 83 ? 12.679 -6.258 2.678 1.00 72.12 83 VAL A O 1
ATOM 668 N N . ARG A 1 84 ? 12.112 -5.375 4.663 1.00 72.69 84 ARG A N 1
ATOM 669 C CA . ARG A 1 84 ? 13.487 -5.242 5.166 1.00 72.69 84 ARG A CA 1
ATOM 670 C C . ARG A 1 84 ? 14.202 -6.579 5.351 1.00 72.69 84 ARG A C 1
ATOM 672 O O . ARG A 1 84 ? 15.375 -6.689 5.010 1.00 72.69 84 ARG A O 1
ATOM 679 N N . ASP A 1 85 ? 13.538 -7.581 5.910 1.00 75.19 85 ASP A N 1
ATOM 680 C CA . ASP A 1 85 ? 14.148 -8.895 6.123 1.00 75.19 85 ASP A CA 1
ATOM 681 C C . ASP A 1 85 ? 14.356 -9.632 4.793 1.00 75.19 85 ASP A C 1
ATOM 683 O O . ASP A 1 85 ? 15.382 -10.286 4.601 1.00 75.19 85 ASP A O 1
ATOM 687 N N . TYR A 1 86 ? 13.459 -9.431 3.823 1.00 74.69 86 TYR A N 1
ATOM 688 C CA . TYR A 1 86 ? 13.651 -9.906 2.457 1.00 74.69 86 TYR A CA 1
ATOM 689 C C . TYR A 1 86 ? 14.816 -9.179 1.761 1.00 74.69 86 TYR A C 1
ATOM 691 O O . TYR A 1 86 ? 15.670 -9.837 1.168 1.00 74.69 86 TYR A O 1
ATOM 699 N N . ALA A 1 87 ? 14.942 -7.856 1.920 1.00 73.19 87 ALA A N 1
ATOM 700 C CA . ALA A 1 87 ? 16.088 -7.082 1.427 1.00 73.19 87 ALA A CA 1
ATOM 701 C C . ALA A 1 87 ? 17.426 -7.616 1.963 1.00 73.19 87 ALA A C 1
ATOM 703 O O . ALA A 1 87 ? 18.362 -7.848 1.195 1.00 73.19 87 ALA A O 1
ATOM 704 N N . LYS A 1 88 ? 17.490 -7.897 3.272 1.00 78.44 88 LYS A N 1
ATOM 705 C CA . LYS A 1 88 ? 18.665 -8.506 3.913 1.00 78.44 88 LYS A CA 1
ATOM 706 C C . LYS A 1 88 ? 18.990 -9.880 3.335 1.00 78.44 88 LYS A C 1
ATOM 708 O O . LYS A 1 88 ? 20.160 -10.161 3.101 1.00 78.44 88 LYS A O 1
ATOM 713 N N . SER A 1 89 ? 17.981 -10.718 3.079 1.00 78.12 89 SER A N 1
ATOM 714 C CA . SER A 1 89 ? 18.190 -12.040 2.466 1.00 78.12 89 SER A CA 1
ATOM 715 C C . SER A 1 89 ? 18.792 -11.958 1.057 1.00 78.12 89 SER A C 1
ATOM 717 O O . SER A 1 89 ? 19.482 -12.877 0.627 1.00 78.12 89 SER A O 1
ATOM 719 N N . LEU A 1 90 ? 18.582 -10.832 0.368 1.00 73.88 90 LEU A N 1
ATOM 720 C CA . LEU A 1 90 ? 19.140 -10.539 -0.951 1.00 73.88 90 LEU A CA 1
ATOM 721 C C . LEU A 1 90 ? 20.497 -9.813 -0.890 1.00 73.88 90 LEU A C 1
ATOM 723 O O . LEU A 1 90 ? 21.041 -9.468 -1.936 1.00 73.88 90 LEU A O 1
ATOM 727 N N . GLY A 1 91 ? 21.046 -9.561 0.305 1.00 73.25 91 GLY A N 1
ATOM 728 C CA . GLY A 1 91 ? 22.305 -8.829 0.484 1.00 73.25 91 GLY A CA 1
ATOM 729 C C . GL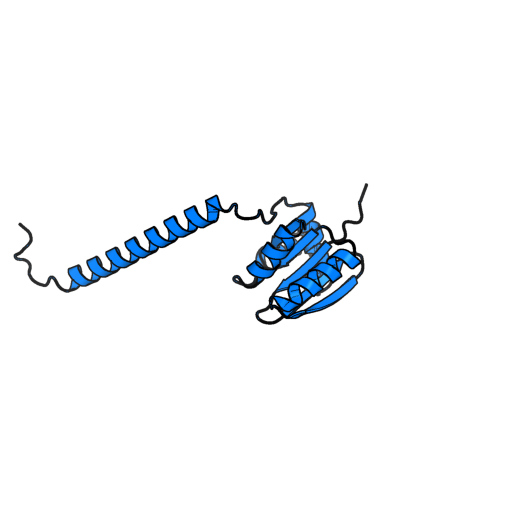Y A 1 91 ? 22.204 -7.324 0.206 1.00 73.25 91 GLY A C 1
ATOM 730 O O . GLY A 1 91 ? 23.224 -6.668 0.004 1.00 73.25 91 GLY A O 1
ATOM 731 N N . ILE A 1 92 ? 20.989 -6.766 0.180 1.00 70.94 92 ILE A N 1
ATOM 732 C CA . ILE A 1 92 ? 20.747 -5.348 -0.099 1.00 70.94 92 ILE A CA 1
ATOM 733 C C . ILE A 1 92 ? 20.682 -4.583 1.229 1.00 70.94 92 ILE A C 1
ATOM 735 O O . ILE A 1 92 ? 19.728 -4.718 1.995 1.00 70.94 92 ILE A O 1
ATOM 739 N N . THR A 1 93 ? 21.716 -3.784 1.505 1.00 60.31 93 THR A N 1
ATOM 740 C CA . THR A 1 93 ? 21.895 -3.081 2.794 1.00 60.31 93 THR A CA 1
ATOM 741 C C . THR A 1 93 ? 21.495 -1.603 2.737 1.00 60.31 93 THR A C 1
ATOM 743 O O . THR A 1 93 ? 21.202 -0.998 3.770 1.00 60.31 93 THR A O 1
ATOM 746 N N . THR A 1 94 ? 21.464 -1.008 1.543 1.00 52.25 94 THR A N 1
ATOM 747 C CA . THR A 1 94 ? 21.205 0.425 1.360 1.00 52.25 94 THR A CA 1
ATOM 748 C C . THR A 1 94 ? 19.731 0.657 1.055 1.00 52.25 94 THR A C 1
ATOM 750 O O . THR A 1 94 ? 19.209 0.139 0.072 1.00 52.25 94 THR A O 1
ATOM 753 N N . LYS A 1 95 ? 19.062 1.451 1.899 1.00 49.03 95 LYS A N 1
ATOM 754 C CA . LYS A 1 95 ? 17.732 1.989 1.603 1.00 49.03 95 LYS A CA 1
ATOM 755 C C . LYS A 1 95 ? 17.845 2.997 0.467 1.00 49.03 95 LYS A C 1
ATOM 757 O O . LYS A 1 95 ? 18.638 3.933 0.542 1.00 49.03 95 LYS A O 1
ATOM 762 N N . THR A 1 96 ? 17.054 2.822 -0.573 1.00 51.31 96 THR A N 1
ATOM 763 C CA . THR A 1 96 ? 16.826 3.856 -1.582 1.00 51.31 96 THR A CA 1
ATOM 764 C C . THR A 1 96 ? 15.397 3.671 -2.054 1.00 51.31 96 THR A C 1
ATOM 766 O O . THR A 1 96 ? 14.997 2.532 -2.278 1.00 51.31 96 THR A O 1
ATOM 769 N N . ASP A 1 97 ? 14.645 4.752 -2.244 1.00 54.06 97 ASP A N 1
ATOM 770 C CA . ASP A 1 97 ? 13.214 4.688 -2.597 1.00 54.06 97 ASP A CA 1
ATOM 771 C C . ASP A 1 97 ? 12.957 3.835 -3.863 1.00 54.06 97 ASP A C 1
ATOM 773 O O . ASP A 1 97 ? 11.927 3.184 -4.024 1.00 54.06 97 ASP A O 1
ATOM 777 N N . LYS A 1 98 ? 13.961 3.745 -4.749 1.00 49.16 98 LYS A N 1
ATOM 778 C CA . LYS A 1 98 ? 13.968 2.880 -5.943 1.00 49.16 98 LYS A CA 1
ATOM 779 C C . LYS A 1 98 ? 14.134 1.384 -5.643 1.00 49.16 98 LYS A C 1
ATOM 781 O O . LYS A 1 98 ? 13.611 0.538 -6.368 1.00 49.16 98 LYS A O 1
ATOM 786 N N . ILE A 1 99 ? 14.891 1.052 -4.601 1.00 51.66 99 ILE A N 1
ATOM 787 C CA . ILE A 1 99 ? 15.182 -0.322 -4.190 1.00 51.66 99 ILE A CA 1
ATOM 788 C C . ILE A 1 99 ? 13.930 -0.952 -3.560 1.00 51.66 99 ILE A C 1
ATOM 790 O O . ILE A 1 99 ? 13.632 -2.109 -3.865 1.00 51.66 99 ILE A O 1
ATOM 794 N N . ASP A 1 100 ? 13.135 -0.183 -2.809 1.00 63.41 100 ASP A N 1
ATOM 795 C CA . ASP A 1 100 ? 11.959 -0.691 -2.090 1.00 63.41 100 ASP A CA 1
ATOM 796 C C . ASP A 1 100 ? 10.876 -1.251 -3.031 1.00 63.41 100 ASP A C 1
ATOM 798 O O . ASP A 1 100 ? 10.397 -2.365 -2.816 1.00 63.41 100 ASP A O 1
ATOM 802 N N . CYS A 1 101 ? 10.577 -0.596 -4.159 1.00 62.81 101 CYS A N 1
ATOM 803 C CA . CYS A 1 101 ? 9.599 -1.116 -5.128 1.00 62.81 101 CYS A CA 1
ATOM 804 C C . CYS A 1 101 ? 10.049 -2.405 -5.826 1.00 62.81 101 CYS A C 1
ATOM 806 O O . CYS A 1 101 ? 9.239 -3.301 -6.067 1.00 62.81 101 CYS A O 1
ATOM 808 N N . SER A 1 102 ? 11.341 -2.530 -6.143 1.00 65.81 102 SER A N 1
ATOM 809 C CA . SER A 1 102 ? 11.875 -3.742 -6.779 1.00 65.81 102 SER A CA 1
ATOM 810 C C . SER A 1 102 ? 11.823 -4.949 -5.834 1.00 65.81 102 SER A C 1
ATOM 812 O O . SER A 1 102 ? 11.534 -6.074 -6.253 1.00 65.81 102 SER A O 1
ATOM 814 N N . ILE A 1 103 ? 12.048 -4.701 -4.541 1.00 69.69 103 ILE A N 1
ATOM 815 C CA . ILE A 1 103 ? 11.973 -5.694 -3.472 1.00 69.69 103 ILE A CA 1
ATOM 816 C C . ILE A 1 103 ? 10.516 -6.067 -3.216 1.00 69.69 103 ILE A C 1
ATOM 818 O O . ILE A 1 103 ? 10.218 -7.255 -3.134 1.00 69.69 103 ILE A O 1
ATOM 822 N N . ILE A 1 104 ? 9.602 -5.094 -3.192 1.00 69.94 104 ILE A N 1
ATOM 823 C CA . ILE A 1 104 ? 8.154 -5.320 -3.114 1.00 69.94 104 ILE A CA 1
ATOM 824 C C . ILE A 1 104 ? 7.669 -6.151 -4.308 1.00 69.94 104 ILE A C 1
ATOM 826 O O . ILE A 1 104 ? 6.947 -7.121 -4.111 1.00 69.94 104 ILE A O 1
ATOM 830 N N . LEU A 1 105 ? 8.110 -5.856 -5.534 1.00 70.31 105 LEU A N 1
ATOM 831 C CA . LEU A 1 105 ? 7.736 -6.617 -6.731 1.00 70.31 105 LEU A CA 1
ATOM 832 C C . LEU A 1 105 ? 8.228 -8.067 -6.662 1.00 70.31 105 LEU A C 1
ATOM 834 O O . LEU A 1 105 ? 7.479 -8.999 -6.959 1.00 70.31 105 LEU A O 1
ATOM 838 N N . ARG A 1 106 ? 9.479 -8.276 -6.237 1.00 70.75 106 ARG A N 1
ATOM 839 C CA . ARG A 1 106 ? 10.033 -9.619 -6.011 1.00 70.75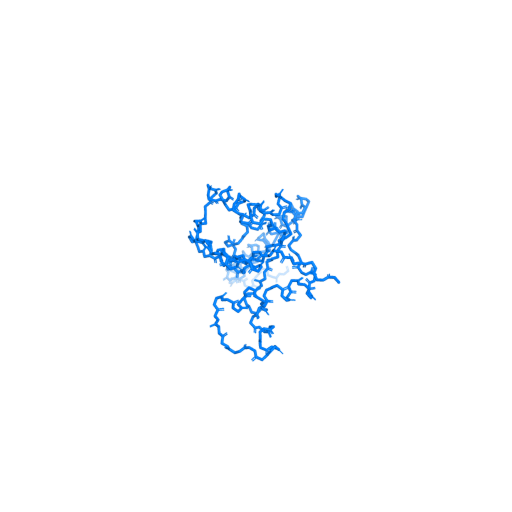 106 ARG A CA 1
ATOM 840 C C . ARG A 1 106 ? 9.304 -10.343 -4.884 1.00 70.75 106 ARG A C 1
ATOM 842 O O . ARG A 1 106 ? 9.038 -11.532 -5.018 1.00 70.75 106 ARG A O 1
ATOM 849 N N . TYR A 1 107 ? 8.948 -9.642 -3.816 1.00 70.25 107 TYR A N 1
ATOM 850 C CA . TYR A 1 107 ? 8.202 -10.201 -2.699 1.00 70.25 107 TYR A CA 1
ATOM 851 C C . TYR A 1 107 ? 6.793 -10.619 -3.132 1.00 70.25 107 TYR A C 1
ATOM 853 O O . TYR A 1 107 ? 6.428 -11.773 -2.956 1.00 70.25 107 TYR A O 1
ATOM 861 N N . ILE A 1 108 ? 6.042 -9.738 -3.796 1.00 70.12 108 ILE A N 1
ATOM 862 C CA . ILE A 1 108 ? 4.692 -9.989 -4.326 1.00 70.12 108 ILE A CA 1
ATOM 863 C C . ILE A 1 108 ? 4.678 -11.126 -5.357 1.00 70.12 108 ILE A C 1
ATOM 865 O O . ILE A 1 108 ? 3.738 -11.915 -5.392 1.00 70.12 108 ILE A O 1
ATOM 869 N N . ASN A 1 109 ? 5.706 -11.238 -6.203 1.00 70.81 109 ASN A N 1
ATOM 870 C CA . ASN A 1 109 ? 5.783 -12.329 -7.178 1.00 70.81 109 ASN A CA 1
ATOM 871 C C . ASN A 1 109 ? 6.143 -13.683 -6.546 1.00 70.81 109 ASN A C 1
ATOM 873 O O . ASN A 1 109 ? 5.777 -14.711 -7.105 1.00 70.81 109 ASN A O 1
ATOM 877 N N . ASN A 1 110 ? 6.854 -13.696 -5.414 1.00 67.56 110 ASN A N 1
ATOM 878 C CA . ASN A 1 110 ? 7.275 -14.927 -4.734 1.00 67.56 110 ASN A CA 1
ATOM 879 C C . ASN A 1 110 ? 6.403 -15.291 -3.522 1.00 67.56 110 ASN A C 1
ATOM 881 O O . ASN A 1 110 ? 6.613 -16.340 -2.917 1.00 67.56 110 ASN A O 1
ATOM 885 N N . THR A 1 111 ? 5.450 -14.438 -3.136 1.00 61.06 111 THR A N 1
ATOM 886 C CA . THR A 1 111 ? 4.576 -14.665 -1.979 1.00 61.06 111 THR A CA 1
ATOM 887 C C . THR A 1 111 ? 3.111 -14.416 -2.329 1.00 61.06 111 THR A C 1
ATOM 889 O O . THR A 1 111 ? 2.741 -13.368 -2.848 1.00 61.06 111 THR A O 1
ATOM 892 N N . ASP A 1 112 ? 2.240 -15.363 -1.975 1.00 59.31 112 ASP A N 1
ATOM 893 C CA . ASP A 1 112 ? 0.785 -15.264 -2.182 1.00 59.31 112 ASP A CA 1
ATOM 894 C C . ASP A 1 112 ? 0.059 -14.468 -1.078 1.00 59.31 112 ASP A C 1
ATOM 896 O O . ASP A 1 112 ? -1.148 -14.610 -0.874 1.00 59.31 112 ASP A O 1
ATOM 900 N N . MET A 1 113 ? 0.765 -13.599 -0.346 1.00 61.38 113 MET A N 1
ATOM 901 C CA . MET A 1 113 ? 0.186 -12.796 0.740 1.00 61.38 113 MET A CA 1
ATOM 902 C C . MET A 1 113 ? -0.581 -11.579 0.210 1.00 61.38 113 MET A C 1
ATOM 904 O O . MET A 1 113 ? -0.191 -10.428 0.399 1.00 61.38 113 MET A O 1
ATOM 908 N N . ARG A 1 114 ? -1.695 -11.855 -0.467 1.00 61.09 114 ARG A N 1
ATOM 909 C CA . ARG A 1 114 ? -2.642 -10.861 -0.979 1.00 61.09 114 ARG A CA 1
ATOM 910 C C . ARG A 1 114 ? -3.535 -10.336 0.143 1.00 61.09 114 ARG A C 1
ATOM 912 O O . ARG A 1 114 ? -3.939 -11.081 1.037 1.00 61.09 114 ARG A O 1
ATOM 919 N N . VAL A 1 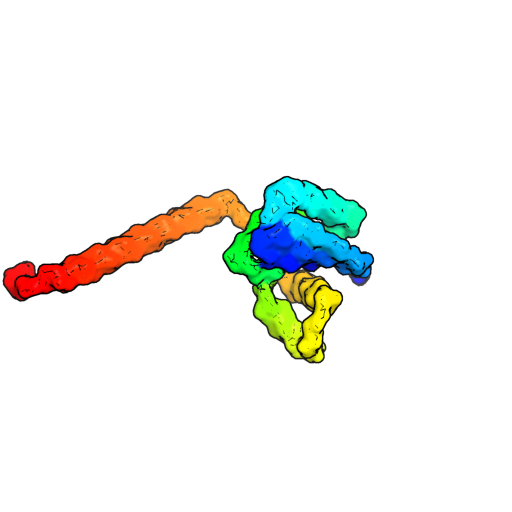115 ? -3.915 -9.065 0.059 1.00 58.69 115 VAL A N 1
ATOM 920 C CA . VAL A 1 115 ? -5.029 -8.523 0.842 1.00 58.69 115 VAL A CA 1
ATOM 921 C C . VAL A 1 115 ? -6.298 -9.084 0.240 1.00 58.69 115 VAL A C 1
ATOM 923 O O . VAL A 1 115 ? -6.702 -8.740 -0.866 1.00 58.69 115 VAL A O 1
ATOM 926 N N . ILE A 1 116 ? -6.922 -9.983 0.984 1.00 58.22 116 ILE A N 1
ATOM 927 C CA . ILE A 1 116 ? -8.224 -10.527 0.629 1.00 58.22 116 ILE A CA 1
ATOM 928 C C . ILE A 1 116 ? -9.268 -9.560 1.194 1.00 58.22 116 ILE A C 1
ATOM 930 O O . ILE A 1 116 ? -9.189 -9.228 2.383 1.00 58.22 116 ILE A O 1
ATOM 934 N N . PRO A 1 117 ? -10.249 -9.105 0.392 1.00 52.59 117 PRO A N 1
ATOM 935 C CA . PRO A 1 117 ? -11.290 -8.235 0.908 1.00 52.59 117 PRO A CA 1
ATOM 936 C C . PRO A 1 117 ? -12.015 -8.993 2.014 1.00 52.59 117 PRO A C 1
ATOM 938 O O . PRO A 1 117 ? -12.432 -10.143 1.833 1.00 52.59 117 PRO A O 1
ATOM 941 N N . LEU A 1 118 ? -12.136 -8.368 3.187 1.00 49.41 118 LEU A N 1
ATOM 942 C CA . LEU A 1 118 ? -12.924 -8.943 4.265 1.00 49.41 118 LEU A CA 1
ATOM 943 C C . LEU A 1 118 ? -14.358 -9.070 3.754 1.00 49.41 118 LEU A C 1
ATOM 945 O O . LEU A 1 118 ? -15.043 -8.069 3.555 1.00 49.41 118 LEU A O 1
ATOM 949 N N . LYS A 1 119 ? -14.812 -10.307 3.533 1.00 50.19 119 LYS A N 1
ATOM 950 C CA . LYS A 1 119 ? -16.227 -10.574 3.268 1.00 50.19 119 LYS A CA 1
ATOM 951 C C . LYS A 1 119 ? -17.047 -9.935 4.389 1.00 50.19 119 LYS A C 1
ATOM 953 O O . LYS A 1 119 ? -16.638 -10.000 5.548 1.00 50.19 119 LYS A O 1
ATOM 958 N N . VAL A 1 120 ? -18.197 -9.349 4.062 1.00 47.38 120 VAL A N 1
ATOM 959 C CA . VAL A 1 120 ? -19.079 -8.660 5.028 1.00 47.38 120 VAL A CA 1
ATOM 960 C C . VAL A 1 120 ? -19.369 -9.540 6.256 1.00 47.38 120 VAL A C 1
ATOM 962 O O . VAL A 1 120 ? -19.288 -9.071 7.388 1.00 47.38 120 VAL A O 1
ATOM 965 N N . SER A 1 121 ? -19.523 -10.854 6.054 1.00 49.34 121 SER A N 1
ATOM 966 C CA . SER A 1 121 ? -19.653 -11.863 7.119 1.00 49.34 121 SER A CA 1
ATOM 967 C C . SER A 1 121 ? -18.516 -11.851 8.151 1.00 49.34 121 SER A C 1
ATOM 969 O O . SER A 1 121 ? -18.727 -12.100 9.339 1.00 49.34 121 SER A O 1
ATOM 971 N N . ASN A 1 122 ? -17.291 -11.559 7.716 1.00 53.78 122 ASN A N 1
ATOM 972 C CA . ASN A 1 122 ? -16.108 -11.541 8.568 1.00 53.78 122 ASN A CA 1
ATOM 973 C C . ASN A 1 122 ? -16.053 -10.267 9.413 1.00 53.78 122 ASN A C 1
ATOM 975 O O . ASN A 1 122 ? -15.533 -10.314 10.523 1.00 53.78 122 ASN A O 1
ATOM 979 N N . ILE A 1 123 ? -16.608 -9.153 8.925 1.00 56.28 123 ILE A N 1
ATOM 980 C CA . ILE A 1 123 ? -16.665 -7.882 9.660 1.00 56.28 123 ILE A CA 1
ATOM 981 C C . ILE A 1 123 ? -17.616 -8.011 10.848 1.00 56.28 123 ILE A C 1
ATOM 983 O O . ILE A 1 123 ? -17.252 -7.637 11.963 1.00 56.28 123 ILE A O 1
ATOM 987 N N . ASP A 1 124 ? -18.796 -8.593 10.641 1.00 57.12 124 ASP A N 1
ATOM 988 C CA . ASP A 1 124 ? -19.769 -8.790 11.718 1.00 57.12 124 ASP A CA 1
ATOM 989 C C . ASP A 1 124 ? -19.269 -9.796 12.754 1.00 57.12 124 ASP A C 1
ATOM 991 O O . ASP A 1 124 ? -19.354 -9.547 13.957 1.00 57.12 124 ASP A O 1
ATOM 995 N N . CYS A 1 125 ? -18.645 -10.889 12.305 1.00 61.47 125 CYS A N 1
ATOM 996 C CA . CYS A 1 125 ? -17.987 -11.845 13.193 1.00 61.47 125 CYS A CA 1
ATOM 997 C C . CYS A 1 125 ? -16.855 -11.188 14.006 1.00 61.47 125 CYS A C 1
ATOM 999 O O . CYS A 1 125 ? -16.740 -11.404 15.215 1.00 61.47 125 CYS A O 1
ATOM 1001 N N . LEU A 1 126 ? -16.037 -10.339 13.376 1.00 63.69 126 LEU A N 1
ATOM 1002 C CA . LEU A 1 126 ? -14.954 -9.627 14.055 1.00 63.69 126 LEU A CA 1
ATOM 1003 C C . LEU A 1 126 ? -15.495 -8.618 15.077 1.00 63.69 126 LEU A C 1
ATOM 1005 O O . LEU A 1 126 ? -14.995 -8.564 16.201 1.00 63.69 126 LEU A O 1
ATOM 1009 N N . LYS A 1 127 ? -16.545 -7.864 14.727 1.00 62.50 127 LYS A N 1
ATOM 1010 C CA . LYS A 1 127 ? -17.243 -6.947 15.643 1.00 62.50 127 LYS A CA 1
ATOM 1011 C C . LYS A 1 127 ? -17.815 -7.690 16.849 1.00 62.50 127 LYS A C 1
ATOM 1013 O O . LYS A 1 127 ? -17.619 -7.245 17.978 1.00 62.50 127 LYS A O 1
ATOM 1018 N N . GLN A 1 128 ? -18.452 -8.841 16.632 1.00 67.50 128 GLN A N 1
ATOM 1019 C CA . GLN A 1 128 ? -18.980 -9.678 17.712 1.00 67.50 128 GLN A CA 1
ATOM 1020 C C . GLN A 1 128 ? -17.865 -10.180 18.640 1.00 67.50 128 GLN A C 1
ATOM 1022 O O . GLN A 1 128 ? -17.977 -10.051 19.860 1.00 67.50 128 GLN A O 1
ATOM 1027 N N . LYS A 1 129 ? -16.748 -10.674 18.087 1.00 75.69 129 LYS A N 1
ATOM 1028 C CA . LYS A 1 129 ? -15.586 -11.110 18.883 1.00 75.69 129 LYS A CA 1
ATOM 1029 C C . LYS A 1 129 ? -14.957 -9.964 19.681 1.00 75.69 129 LYS A C 1
ATOM 1031 O O . LYS A 1 129 ? -14.619 -10.151 20.849 1.00 75.69 129 LYS A O 1
ATOM 1036 N N . LEU A 1 130 ? -14.824 -8.779 19.084 1.00 73.19 130 LEU A N 1
ATOM 1037 C CA . LEU A 1 130 ? -14.305 -7.587 19.763 1.00 73.19 130 LEU A CA 1
ATOM 1038 C C . LEU A 1 130 ? -15.228 -7.123 20.893 1.00 73.19 130 LEU A C 1
ATOM 1040 O O . LEU A 1 130 ? -14.745 -6.843 21.990 1.00 73.19 130 LEU A O 1
ATOM 1044 N N . SER A 1 131 ? -16.540 -7.096 20.648 1.00 71.12 131 SER A N 1
ATOM 1045 C CA . SER A 1 131 ? -17.542 -6.754 21.660 1.00 71.12 131 SER A CA 1
ATOM 1046 C C . SER A 1 131 ? -17.481 -7.728 22.840 1.00 71.12 131 SER A C 1
ATOM 1048 O O . SER A 1 131 ? -17.317 -7.308 23.986 1.00 71.12 131 SER A O 1
ATOM 1050 N N . ARG A 1 132 ? -17.444 -9.040 22.559 1.00 83.88 132 ARG A N 1
ATOM 1051 C CA . ARG A 1 132 ? -17.295 -10.081 23.585 1.00 83.88 132 ARG A CA 1
ATOM 1052 C C . ARG A 1 132 ? -16.008 -9.928 24.396 1.00 83.88 132 ARG A C 1
ATOM 1054 O O . ARG A 1 132 ? -16.032 -10.082 25.616 1.00 83.88 132 ARG A O 1
ATOM 1061 N N . ARG A 1 133 ? -14.886 -9.615 23.740 1.00 87.38 133 ARG A N 1
ATOM 1062 C CA . ARG A 1 133 ? -13.603 -9.368 24.415 1.00 87.38 133 ARG A CA 1
ATOM 1063 C C . ARG A 1 133 ? -13.698 -8.173 25.361 1.00 87.38 133 ARG A C 1
ATOM 1065 O O . ARG A 1 133 ? -13.252 -8.273 26.498 1.00 87.38 133 ARG A O 1
ATOM 1072 N N . ASN A 1 134 ? -14.268 -7.058 24.907 1.00 75.69 134 ASN A N 1
ATOM 1073 C CA . ASN A 1 134 ? -14.384 -5.852 25.724 1.00 75.69 134 ASN A CA 1
ATOM 1074 C C . ASN A 1 134 ? -15.280 -6.088 26.949 1.00 75.69 134 ASN A C 1
ATOM 1076 O O . ASN A 1 134 ? -14.879 -5.722 28.049 1.00 75.69 134 ASN A O 1
ATOM 1080 N N . GLN A 1 135 ? -16.398 -6.806 26.787 1.00 80.25 135 GLN A N 1
ATOM 1081 C CA . GLN A 1 135 ? -17.251 -7.225 27.907 1.00 80.25 135 GLN A CA 1
ATOM 1082 C C . GLN A 1 135 ? -16.484 -8.055 28.947 1.00 80.25 135 GLN A C 1
ATOM 1084 O O . GLN A 1 135 ? -16.591 -7.800 30.141 1.00 80.25 135 GLN A O 1
ATOM 1089 N N . LEU A 1 136 ? -15.677 -9.032 28.511 1.00 85.12 136 LEU A N 1
ATOM 1090 C CA . LEU A 1 136 ? -14.870 -9.853 29.425 1.00 85.12 136 LEU A CA 1
ATOM 1091 C C . LEU A 1 136 ? -13.819 -9.033 30.174 1.00 85.12 136 LEU A C 1
ATOM 1093 O O . LEU A 1 136 ? -13.610 -9.244 31.365 1.00 85.12 136 LEU A O 1
ATOM 1097 N N . VAL A 1 137 ? -13.163 -8.096 29.490 1.00 85.81 137 VAL A N 1
ATOM 1098 C CA . VAL A 1 137 ? -12.172 -7.205 30.109 1.00 85.81 137 VAL A CA 1
ATOM 1099 C C . VAL A 1 137 ? -12.827 -6.310 31.160 1.00 85.81 137 VAL A C 1
ATOM 1101 O O . VAL A 1 137 ? -12.246 -6.074 32.217 1.00 85.81 137 VAL A O 1
ATOM 1104 N N . GLU A 1 138 ? -14.031 -5.820 30.890 1.00 80.00 138 GLU A N 1
ATOM 1105 C CA . GLU A 1 138 ? -14.782 -4.977 31.815 1.00 80.00 138 GLU A CA 1
ATOM 1106 C C . GLU A 1 138 ? -15.273 -5.765 33.034 1.00 80.00 138 GLU A C 1
ATOM 1108 O O . GLU A 1 138 ? -15.049 -5.341 34.167 1.00 80.00 138 GLU A O 1
ATOM 1113 N N . MET A 1 139 ? -15.802 -6.974 32.825 1.00 81.19 139 MET A N 1
ATOM 1114 C CA . MET A 1 139 ? -16.141 -7.899 33.912 1.00 81.19 139 MET A CA 1
ATOM 1115 C C . MET A 1 139 ? -14.925 -8.236 34.782 1.00 81.19 139 MET A C 1
ATOM 1117 O O . MET A 1 139 ? -15.017 -8.195 36.006 1.00 81.19 139 MET A O 1
ATOM 1121 N N . ALA A 1 140 ? -13.768 -8.504 34.171 1.00 81.19 140 ALA A N 1
ATOM 1122 C CA . ALA A 1 140 ? -12.536 -8.786 34.904 1.00 81.19 140 ALA A CA 1
ATOM 1123 C C . ALA A 1 140 ? -12.066 -7.579 35.737 1.00 81.19 140 ALA A C 1
ATOM 1125 O O . ALA A 1 140 ? -11.569 -7.749 36.851 1.00 81.19 140 ALA A O 1
ATOM 1126 N N . LYS A 1 141 ? -12.247 -6.350 35.231 1.00 79.31 141 LYS A N 1
ATOM 1127 C CA . LYS A 1 141 ? -11.975 -5.125 36.000 1.00 79.31 141 LYS A CA 1
ATOM 1128 C C . LYS A 1 141 ? -12.911 -5.002 37.199 1.00 79.31 141 LYS A C 1
ATOM 1130 O O . LYS A 1 141 ? -12.423 -4.783 38.302 1.00 79.31 141 LYS A O 1
ATOM 1135 N N . ILE A 1 142 ? -14.216 -5.197 36.999 1.00 79.62 142 ILE A N 1
ATOM 1136 C CA . ILE A 1 142 ? -15.221 -5.133 38.072 1.00 79.62 142 ILE A CA 1
ATOM 1137 C C . ILE A 1 142 ? -14.906 -6.161 39.164 1.00 79.62 142 ILE A C 1
ATOM 1139 O O . ILE A 1 142 ? -14.846 -5.799 40.337 1.00 79.62 142 ILE A O 1
ATOM 1143 N N . GLN A 1 143 ? -14.622 -7.412 38.791 1.00 72.50 143 GLN A N 1
ATOM 1144 C CA . GLN A 1 143 ? -14.255 -8.467 39.743 1.00 72.50 143 GLN A CA 1
ATOM 1145 C C . GLN A 1 143 ? -12.987 -8.121 40.530 1.00 72.50 143 GLN A C 1
ATOM 1147 O O . GLN A 1 143 ? -12.930 -8.332 41.739 1.00 72.50 143 GLN A O 1
ATOM 1152 N N . LYS A 1 144 ? -11.978 -7.538 39.872 1.00 72.12 144 LYS A N 1
ATOM 1153 C CA . LYS A 1 144 ? -10.741 -7.117 40.540 1.00 72.12 144 LYS A CA 1
ATOM 1154 C C . LYS A 1 144 ? -10.978 -5.975 41.533 1.00 72.12 144 LYS A C 1
ATOM 1156 O O . LYS A 1 144 ? -10.369 -5.977 42.602 1.00 72.12 144 LYS A O 1
ATOM 1161 N N . THR A 1 145 ? -11.853 -5.027 41.198 1.00 70.75 145 THR A N 1
ATOM 1162 C CA . THR A 1 145 ? -12.254 -3.931 42.092 1.00 70.75 145 THR A CA 1
ATOM 1163 C C . THR A 1 145 ? -13.065 -4.446 43.281 1.00 70.75 145 THR A C 1
ATOM 1165 O O . THR A 1 145 ? -12.789 -4.051 44.409 1.00 70.75 145 THR A O 1
ATOM 1168 N N . GLN A 1 146 ? -13.998 -5.377 43.061 1.00 68.06 146 GLN A N 1
ATOM 1169 C CA . GLN A 1 146 ? -14.777 -6.007 44.132 1.00 68.06 146 GLN A CA 1
ATOM 1170 C C . GLN A 1 146 ? -13.886 -6.810 45.087 1.00 68.06 146 GLN A C 1
ATOM 1172 O O . GLN A 1 146 ? -14.002 -6.658 46.298 1.00 68.06 146 GLN A O 1
ATOM 1177 N N . ALA A 1 147 ? -12.925 -7.579 44.567 1.00 65.69 147 ALA A N 1
ATOM 1178 C CA . ALA A 1 147 ? -11.963 -8.316 45.387 1.00 65.69 147 ALA A CA 1
ATOM 1179 C C . ALA A 1 147 ? -11.075 -7.411 46.268 1.00 65.69 147 ALA A C 1
ATOM 1181 O O . ALA A 1 147 ? -10.618 -7.856 47.312 1.00 65.69 147 ALA A O 1
ATOM 1182 N N . HIS A 1 148 ? -10.843 -6.149 45.877 1.00 61.41 148 HIS A N 1
ATOM 1183 C CA . HIS A 1 148 ? -10.121 -5.170 46.706 1.00 61.41 148 HIS A CA 1
ATOM 1184 C C . HIS A 1 148 ? -11.009 -4.471 47.749 1.00 61.41 148 HIS A C 1
ATOM 1186 O O . HIS A 1 148 ? -10.475 -3.891 48.689 1.00 61.41 148 HIS A O 1
ATOM 1192 N N . GLN A 1 149 ? -12.336 -4.486 47.584 1.00 59.38 149 GLN A N 1
ATOM 1193 C CA . GLN A 1 149 ? -13.291 -3.887 48.528 1.00 59.38 149 GLN A CA 1
ATOM 1194 C C . GLN A 1 149 ? -13.811 -4.883 49.574 1.00 59.38 149 GLN A C 1
ATOM 1196 O O . GLN A 1 149 ? -14.370 -4.464 50.586 1.00 59.38 149 GLN A O 1
ATOM 1201 N N . ILE A 1 150 ? -13.623 -6.190 49.362 1.00 56.19 150 ILE A N 1
ATOM 1202 C CA . ILE A 1 150 ? -13.929 -7.214 50.366 1.00 56.19 150 ILE A CA 1
ATOM 1203 C C . ILE A 1 150 ? -12.781 -7.248 51.383 1.00 56.19 150 ILE A C 1
ATOM 1205 O O . ILE A 1 150 ? -11.799 -7.967 51.220 1.00 56.19 15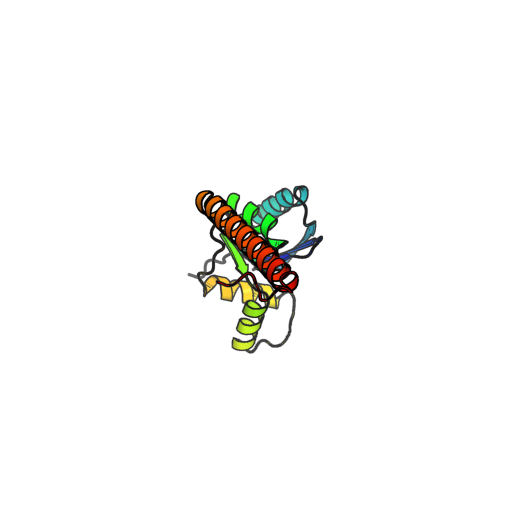0 ILE A O 1
ATOM 1209 N N . THR A 1 151 ? -12.918 -6.453 52.442 1.00 56.19 151 THR A N 1
ATOM 1210 C CA . THR A 1 151 ? -12.042 -6.470 53.628 1.00 56.19 151 THR A CA 1
ATOM 1211 C C . THR A 1 151 ? -12.631 -7.300 54.775 1.00 56.19 151 THR A C 1
ATOM 1213 O O . THR A 1 151 ? -12.063 -7.334 55.863 1.00 56.19 151 THR A O 1
ATOM 1216 N N . ASP A 1 152 ? -13.765 -7.973 54.554 1.00 52.38 152 ASP A N 1
ATOM 1217 C CA . ASP A 1 152 ? -14.489 -8.712 55.588 1.00 52.38 152 ASP A CA 1
ATOM 1218 C C . ASP A 1 152 ? -14.394 -10.229 55.352 1.00 52.38 152 ASP A C 1
ATOM 1220 O O . ASP A 1 152 ? -14.992 -10.785 54.429 1.00 52.38 152 ASP A O 1
ATOM 1224 N N . VAL A 1 153 ? -13.613 -10.909 56.197 1.00 56.75 153 VAL A N 1
ATOM 1225 C CA . VAL A 1 153 ? -13.319 -12.360 56.135 1.00 56.75 153 VAL A CA 1
ATOM 1226 C C . VAL A 1 153 ? -14.519 -13.210 56.611 1.00 56.75 153 VAL A C 1
ATOM 1228 O O . VAL A 1 153 ? -14.432 -14.427 56.733 1.00 56.75 153 VAL A O 1
ATOM 1231 N N . SER A 1 154 ? -15.676 -12.596 56.862 1.00 55.00 154 SER A N 1
ATOM 1232 C CA . SER A 1 154 ? -16.859 -13.239 57.447 1.00 55.00 154 SER A CA 1
ATOM 1233 C C . SER A 1 154 ? -17.902 -13.748 56.434 1.00 55.00 154 SER A C 1
ATOM 1235 O O . SER A 1 154 ? -18.812 -14.474 56.829 1.00 55.00 154 SER A O 1
ATOM 1237 N N . ILE A 1 155 ? -17.777 -13.432 55.137 1.00 56.66 155 ILE A N 1
ATOM 1238 C CA . ILE A 1 155 ? -18.800 -13.760 54.114 1.00 56.66 155 ILE A CA 1
ATOM 1239 C C . ILE A 1 155 ? -18.468 -15.037 53.309 1.00 56.66 155 ILE A C 1
ATOM 1241 O O . ILE A 1 155 ? -19.295 -15.529 52.546 1.00 56.66 155 ILE A O 1
ATOM 1245 N N . ILE A 1 156 ? -17.295 -15.646 53.510 1.00 48.78 156 ILE A N 1
ATOM 1246 C CA . ILE A 1 156 ? -16.957 -16.936 52.887 1.00 48.78 156 ILE A CA 1
ATOM 1247 C C . ILE A 1 156 ? -17.397 -18.075 53.823 1.00 48.78 156 ILE A C 1
ATOM 1249 O O . ILE A 1 156 ? -16.621 -18.535 54.661 1.00 48.78 156 ILE A O 1
ATOM 1253 N N . LYS A 1 157 ? -18.648 -18.523 53.683 1.00 41.34 157 LYS A N 1
ATOM 1254 C CA . LYS A 1 157 ? -19.134 -19.830 54.151 1.00 41.34 157 LYS A CA 1
ATOM 1255 C C . LYS A 1 157 ? -20.001 -20.476 53.084 1.00 41.34 157 LYS A C 1
ATOM 1257 O O . LYS A 1 157 ? -20.835 -19.750 52.503 1.00 41.34 157 LYS A O 1
#

pLDDT: mean 72.63, std 12.66, range [29.67, 89.12]

Organism: Wolbachia pipientis (NCBI:txid955)

Radius of gyration: 22.49 Å; chains: 1; bounding box: 42×33×78 Å

Foldseek 3Di:
DPPQQWEWEWEFDPFKTWIATPPVRDTDIFTLDPVRLVVVVVVCVVVVHQEYEYEDDPCSCPVNQLVCVVVRHFYAHDYPVVLVVQCVVVVNDDDDPVVSVVSVVVCVVVDPRTDDNQDPVNVVVVVVVVVVVVVVVVVVVVVVVVVVVPPDPPPDD

Sequence (157 aa):
MNSSNIIAGIDVSKSKLDIHIHPLEHYKIFENNVQSIDEILDFLRLHNVTKVGLEATGGYEKLCAYTLLSNGFEVYVIQPRWVRDYAKSLGITTKTDKIDCSIILRYINNTDMRVIPLKVSNIDCLKQKLSRRNQLVEMAKIQKTQAHQITDVSIIK

Secondary structure (DSSP, 8-state):
------EEEEEE-SSEEEEEEETTTEEEEEESSHHHHHHHHHHHHHTT--EEEEE--TTTHHHHHHHHHHTT-EEEEE-HHHHHHHHHHTT-----HHHHHHHHHHHHHH---------HHHHHHHHHHHHHHHHHHHHHHHHHHHHHH---TTS--

InterPro domains:
  IPR002525 Transposase IS110-like, N-terminal [PF01548] (8-150)
  IPR047650 Transposase IS110-like [PTHR33055] (3-150)